Protein AF-A0A2E5ELU9-F1 (afdb_monomer_lite)

Radius of gyration: 17.03 Å; chains: 1; bounding box: 36×20×50 Å

Foldseek 3Di:
DDLVVVLVVLVVVLVVVVVVLVVVCVPVPDPVSVVCCVPPNVVSVVVSVVVSVVSVVVVVVVVVVVVVVD

Structure (mmCIF, N/CA/C/O backbone):
data_AF-A0A2E5ELU9-F1
#
_entry.id   AF-A0A2E5ELU9-F1
#
loop_
_atom_site.group_PDB
_atom_site.id
_atom_site.type_symbol
_atom_site.label_atom_id
_atom_site.label_alt_id
_atom_site.label_comp_id
_atom_site.label_asym_id
_atom_site.label_entity_id
_atom_site.label_seq_id
_atom_site.pdbx_PDB_ins_code
_atom_site.Cartn_x
_atom_site.Cartn_y
_atom_site.Cartn_z
_atom_site.occupancy
_atom_site.B_iso_or_equiv
_atom_site.auth_seq_id
_atom_site.auth_comp_id
_atom_site.auth_asym_id
_atom_site.auth_atom_id
_atom_site.pdbx_PDB_model_num
ATOM 1 N N . MET A 1 1 ? -7.554 13.009 14.325 1.00 59.25 1 MET A N 1
ATOM 2 C CA . MET A 1 1 ? -7.671 12.193 13.094 1.00 59.25 1 MET A CA 1
ATOM 3 C C . MET A 1 1 ? -8.344 10.882 13.472 1.00 59.25 1 MET A C 1
ATOM 5 O O . MET A 1 1 ? -7.957 10.338 14.498 1.00 59.25 1 MET A O 1
ATOM 9 N N . SER A 1 2 ? -9.355 10.407 12.735 1.00 86.12 2 SER A N 1
ATOM 10 C CA . SER A 1 2 ? -9.959 9.090 13.005 1.00 86.12 2 SER A CA 1
ATOM 11 C C . SER A 1 2 ? -9.171 7.978 12.307 1.00 86.12 2 SER A C 1
ATOM 13 O O . SER A 1 2 ? -8.573 8.205 11.252 1.00 86.12 2 SER A O 1
ATOM 15 N N . LEU A 1 3 ? -9.176 6.775 12.886 1.00 89.06 3 LEU A N 1
ATOM 16 C CA . LEU A 1 3 ? -8.499 5.608 12.315 1.00 89.06 3 LEU A CA 1
ATOM 17 C C . LEU A 1 3 ? -9.071 5.244 10.933 1.00 89.06 3 LEU A C 1
ATOM 19 O O . LEU A 1 3 ? -8.309 5.003 9.997 1.00 89.06 3 LEU A O 1
ATOM 23 N N . SER A 1 4 ? -10.393 5.344 10.769 1.00 90.69 4 SER A N 1
ATOM 24 C CA . SER A 1 4 ? -11.094 5.241 9.481 1.00 90.69 4 SER A CA 1
ATOM 25 C C . SER A 1 4 ? -10.607 6.240 8.432 1.00 90.69 4 SER A C 1
ATOM 27 O O . SER A 1 4 ? -10.395 5.861 7.280 1.00 90.69 4 SER A O 1
ATOM 29 N N . ALA A 1 5 ? -10.398 7.510 8.794 1.00 94.12 5 ALA A N 1
ATOM 30 C CA . ALA A 1 5 ? -9.905 8.512 7.848 1.00 94.12 5 ALA A CA 1
ATOM 31 C C . ALA A 1 5 ? -8.477 8.183 7.384 1.00 94.12 5 ALA A C 1
ATOM 33 O O . ALA A 1 5 ? -8.175 8.276 6.192 1.00 94.12 5 ALA A O 1
ATOM 34 N N . SER A 1 6 ? -7.617 7.741 8.306 1.00 95.19 6 SER A N 1
ATOM 35 C CA . SER A 1 6 ? -6.261 7.287 7.983 1.00 95.19 6 SER A CA 1
ATOM 36 C C . SER A 1 6 ? -6.268 6.048 7.082 1.00 95.19 6 SER A C 1
ATOM 38 O O . SER A 1 6 ? -5.507 6.010 6.117 1.00 95.19 6 SER A O 1
ATOM 40 N N . ARG A 1 7 ? -7.156 5.073 7.336 1.00 95.88 7 ARG A N 1
ATOM 41 C CA . ARG A 1 7 ? -7.307 3.859 6.512 1.00 95.88 7 ARG A CA 1
ATOM 42 C C . ARG A 1 7 ? -7.726 4.208 5.086 1.00 95.88 7 ARG A C 1
ATOM 44 O O . ARG A 1 7 ? -7.087 3.773 4.132 1.00 95.88 7 ARG A O 1
ATOM 51 N N . THR A 1 8 ? -8.750 5.046 4.933 1.00 96.31 8 THR A N 1
ATOM 52 C CA . THR A 1 8 ? -9.222 5.512 3.619 1.00 96.31 8 THR A CA 1
ATOM 53 C C . THR A 1 8 ? -8.124 6.245 2.858 1.00 96.31 8 THR A C 1
ATOM 55 O O . THR A 1 8 ? -7.921 5.999 1.669 1.00 96.31 8 THR A O 1
ATOM 58 N N . ARG A 1 9 ? -7.372 7.112 3.547 1.00 97.12 9 ARG A N 1
ATOM 59 C CA . ARG A 1 9 ? -6.241 7.817 2.943 1.00 97.12 9 ARG A CA 1
ATOM 60 C C . ARG A 1 9 ? -5.153 6.848 2.486 1.00 97.12 9 ARG A C 1
ATOM 62 O O . ARG A 1 9 ? -4.661 7.015 1.378 1.00 97.12 9 ARG A O 1
ATOM 69 N N . LEU A 1 10 ? -4.807 5.850 3.302 1.00 97.12 10 LEU A N 1
ATOM 70 C CA . LEU A 1 10 ? -3.806 4.837 2.961 1.00 97.12 10 LEU A CA 1
ATOM 71 C C . LEU A 1 10 ? -4.206 4.052 1.701 1.00 97.12 10 LEU A C 1
ATOM 73 O O . LEU A 1 10 ? -3.406 3.912 0.784 1.00 97.12 10 LEU A O 1
ATOM 77 N N . VAL A 1 11 ? -5.466 3.622 1.606 1.00 97.50 11 VAL A N 1
ATOM 78 C CA . VAL A 1 11 ? -5.982 2.945 0.403 1.00 97.50 11 VAL A CA 1
ATOM 79 C C . VAL A 1 11 ? -5.898 3.850 -0.830 1.00 97.50 11 VAL A C 1
ATOM 81 O O . VAL A 1 11 ? -5.518 3.388 -1.906 1.00 97.50 11 VAL A O 1
ATOM 84 N N . ALA A 1 12 ? -6.251 5.132 -0.694 1.00 97.94 12 ALA A N 1
ATOM 85 C CA . ALA A 1 12 ? -6.223 6.080 -1.806 1.00 97.94 12 ALA A CA 1
ATOM 86 C C . ALA A 1 12 ? -4.798 6.301 -2.338 1.00 97.94 12 ALA A C 1
ATOM 88 O O . ALA A 1 12 ? -4.558 6.120 -3.530 1.00 97.94 12 ALA A O 1
ATOM 89 N N . ILE A 1 13 ? -3.840 6.601 -1.454 1.00 98.00 13 ILE A N 1
ATOM 90 C CA . ILE A 1 13 ? -2.454 6.869 -1.869 1.00 98.00 13 ILE A CA 1
ATOM 91 C C . ILE A 1 13 ? -1.772 5.630 -2.466 1.00 98.00 13 ILE A C 1
ATOM 93 O O . ILE A 1 13 ? -0.970 5.770 -3.385 1.00 98.00 13 ILE A O 1
ATOM 97 N N . THR A 1 14 ? -2.112 4.419 -2.010 1.00 97.81 14 THR A N 1
ATOM 98 C CA . THR A 1 14 ? -1.576 3.176 -2.591 1.00 97.81 14 THR A CA 1
ATOM 99 C C . THR A 1 14 ? -2.128 2.920 -3.992 1.00 97.81 14 THR A C 1
ATOM 101 O O . THR A 1 14 ? -1.385 2.507 -4.882 1.00 97.81 14 THR A O 1
ATOM 104 N N . LYS A 1 15 ? -3.409 3.228 -4.240 1.00 97.81 15 LYS A N 1
ATOM 105 C CA . LYS A 1 15 ? -3.977 3.175 -5.598 1.00 97.81 15 LYS A CA 1
ATOM 106 C C . LYS A 1 15 ? -3.315 4.187 -6.531 1.00 97.81 15 LYS A C 1
ATOM 108 O O . LYS A 1 15 ? -3.008 3.845 -7.673 1.00 97.81 15 LYS A O 1
ATOM 113 N N . ASP A 1 16 ? -3.063 5.400 -6.045 1.00 98.19 16 ASP A N 1
ATOM 114 C CA . ASP A 1 16 ? -2.355 6.426 -6.816 1.00 98.19 16 ASP A CA 1
ATOM 115 C C . ASP A 1 16 ? -0.915 5.997 -7.129 1.00 98.19 16 ASP A C 1
ATOM 117 O O . ASP A 1 16 ? -0.464 6.132 -8.268 1.00 98.19 16 ASP A O 1
ATOM 121 N N . LEU A 1 17 ? -0.214 5.401 -6.157 1.00 97.69 17 LEU A N 1
ATOM 122 C CA . LEU A 1 17 ? 1.111 4.815 -6.360 1.00 97.69 17 LEU A CA 1
ATOM 123 C C . LEU A 1 17 ? 1.083 3.747 -7.459 1.00 97.69 17 LEU A C 1
ATOM 125 O O . LEU A 1 17 ? 1.888 3.812 -8.389 1.00 97.69 17 LEU A O 1
ATOM 129 N N . ARG A 1 18 ? 0.128 2.808 -7.401 1.00 97.25 18 ARG A N 1
ATOM 130 C CA . ARG A 1 18 ? -0.007 1.761 -8.421 1.00 97.25 18 ARG A CA 1
ATOM 131 C C . ARG A 1 18 ? -0.280 2.346 -9.801 1.00 97.25 18 ARG A C 1
ATOM 133 O O . ARG A 1 18 ? 0.349 1.943 -10.774 1.00 97.25 18 ARG A O 1
ATOM 140 N N . ARG A 1 19 ? -1.159 3.343 -9.900 1.00 97.50 19 ARG A N 1
ATOM 141 C CA . ARG A 1 19 ? -1.439 4.035 -11.165 1.00 97.50 19 ARG A CA 1
ATOM 142 C C . ARG A 1 19 ? -0.192 4.711 -11.744 1.00 97.50 19 ARG A C 1
ATOM 144 O O . ARG A 1 19 ? 0.057 4.603 -12.945 1.00 97.50 19 ARG A O 1
ATOM 151 N N . ASN A 1 20 ? 0.580 5.398 -10.906 1.00 96.69 20 AS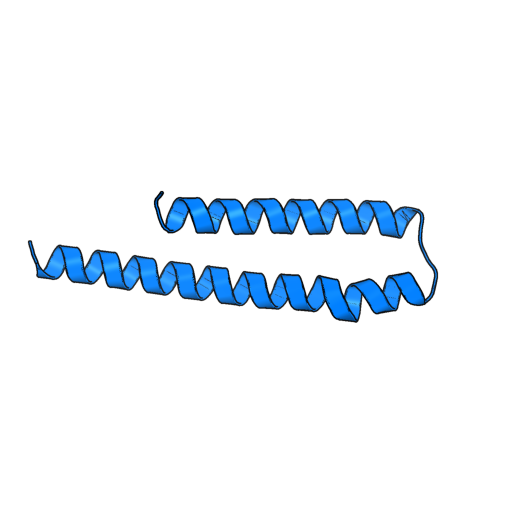N A N 1
ATOM 152 C CA . ASN A 1 20 ? 1.821 6.048 -11.327 1.00 96.69 20 ASN A CA 1
ATOM 153 C C . ASN A 1 20 ?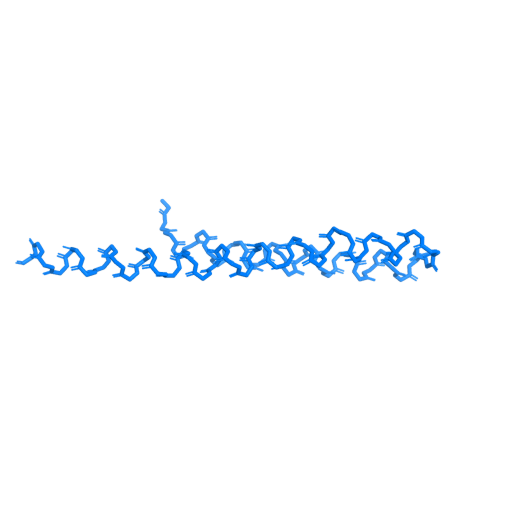 2.855 5.021 -11.797 1.00 96.69 20 ASN A C 1
ATOM 155 O O . ASN A 1 20 ? 3.528 5.242 -12.804 1.00 96.69 20 ASN A O 1
ATOM 159 N N . TRP A 1 21 ? 2.931 3.878 -11.114 1.00 96.44 21 TRP A N 1
ATOM 160 C CA . TRP A 1 21 ? 3.781 2.770 -11.520 1.00 96.44 21 TRP A CA 1
ATOM 161 C C . TRP A 1 21 ? 3.393 2.209 -12.893 1.00 96.44 21 TRP A C 1
ATOM 163 O O . TRP A 1 21 ? 4.252 2.124 -13.766 1.00 96.44 21 TRP A O 1
ATOM 173 N N . GLU A 1 22 ? 2.111 1.925 -13.145 1.00 95.00 22 GLU A N 1
ATOM 174 C CA . GLU A 1 22 ? 1.650 1.456 -14.464 1.00 95.00 22 GLU A CA 1
ATOM 175 C C . GLU A 1 22 ? 2.013 2.433 -15.593 1.00 95.00 22 GLU A C 1
ATOM 177 O O . GLU A 1 22 ? 2.450 2.020 -16.669 1.00 95.00 22 GLU A O 1
ATOM 182 N N . SER A 1 23 ? 1.903 3.740 -15.335 1.00 95.12 23 SER A N 1
ATOM 183 C CA . SER A 1 23 ? 2.337 4.763 -16.290 1.00 95.12 23 SER A CA 1
ATOM 184 C C . SER A 1 23 ? 3.847 4.715 -16.540 1.00 95.12 23 SER A C 1
A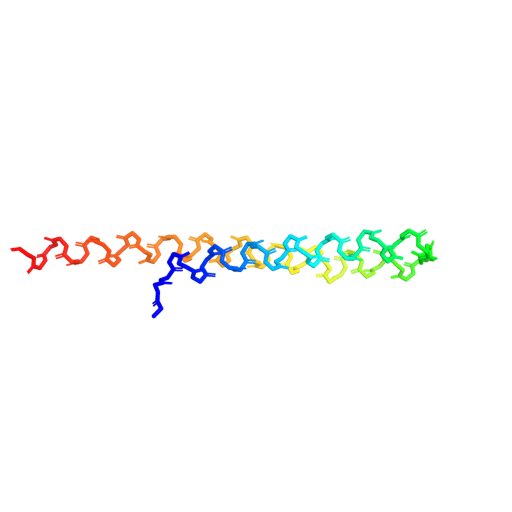TOM 186 O O . SER A 1 23 ? 4.276 4.849 -17.687 1.00 95.12 23 SER A O 1
ATOM 188 N N . ALA A 1 24 ? 4.656 4.519 -15.494 1.00 93.94 24 ALA A N 1
ATOM 189 C CA . ALA A 1 24 ? 6.109 4.409 -15.612 1.00 93.94 24 ALA A CA 1
ATOM 190 C C . ALA A 1 24 ? 6.514 3.166 -16.417 1.00 93.94 24 ALA A C 1
ATOM 192 O O . ALA A 1 24 ? 7.321 3.275 -17.342 1.00 93.94 24 ALA A O 1
ATOM 193 N N . ARG A 1 25 ? 5.880 2.015 -16.157 1.00 94.12 25 ARG A N 1
ATOM 194 C CA . ARG A 1 25 ? 6.082 0.774 -16.929 1.00 94.12 25 ARG A CA 1
ATOM 195 C C . ARG A 1 25 ? 5.712 0.908 -18.404 1.00 94.12 25 ARG A C 1
ATOM 197 O O . ARG A 1 25 ? 6.245 0.209 -19.262 1.00 94.12 25 ARG A O 1
ATOM 204 N N . GLY A 1 26 ? 4.808 1.831 -18.731 1.00 91.12 26 GLY A N 1
ATOM 205 C CA . GLY A 1 26 ? 4.476 2.156 -20.116 1.00 91.12 26 GLY A CA 1
ATOM 206 C C . GLY A 1 26 ? 5.704 2.560 -20.941 1.00 91.12 26 GLY A C 1
ATOM 207 O O . GLY A 1 26 ? 5.791 2.171 -22.112 1.00 91.12 26 GLY A O 1
ATOM 208 N N . ALA A 1 27 ? 6.651 3.272 -20.319 1.00 92.00 27 ALA A N 1
ATOM 209 C CA . ALA A 1 27 ? 7.891 3.760 -20.927 1.00 92.00 27 ALA A CA 1
ATOM 210 C C . ALA A 1 27 ? 9.145 2.959 -20.519 1.00 92.00 27 ALA A C 1
ATOM 212 O O . ALA A 1 27 ? 10.086 2.870 -21.304 1.00 92.00 27 ALA A O 1
ATOM 213 N N . TRP A 1 28 ? 9.157 2.353 -19.328 1.00 93.25 28 TRP A N 1
ATOM 214 C CA . TRP A 1 28 ? 10.256 1.539 -18.806 1.00 93.25 28 TRP A CA 1
ATOM 215 C C . TRP A 1 28 ? 9.876 0.055 -18.852 1.00 93.25 28 TRP A C 1
ATOM 217 O O . TRP A 1 28 ? 8.986 -0.367 -18.129 1.00 93.25 28 TRP A O 1
ATOM 227 N N . ARG A 1 29 ? 10.499 -0.734 -19.739 1.00 90.00 29 ARG A N 1
ATOM 228 C CA . ARG A 1 29 ? 10.075 -2.121 -20.050 1.00 90.00 29 ARG A CA 1
ATOM 229 C C . ARG A 1 29 ? 11.202 -3.152 -20.010 1.00 90.00 29 ARG A C 1
ATOM 231 O O . ARG A 1 29 ? 11.092 -4.207 -20.629 1.00 90.00 29 ARG A O 1
ATOM 238 N N . ASP A 1 30 ? 12.310 -2.819 -19.368 1.00 95.25 30 ASP A N 1
ATOM 239 C CA . ASP A 1 30 ? 13.414 -3.761 -19.224 1.00 95.25 30 ASP A CA 1
ATOM 240 C C . ASP A 1 30 ? 13.135 -4.786 -18.110 1.00 95.25 30 ASP A C 1
ATOM 242 O O . ASP A 1 30 ? 12.108 -4.766 -17.428 1.00 95.25 30 ASP A O 1
ATOM 246 N N . GLU A 1 31 ? 14.078 -5.701 -17.923 1.00 94.69 31 GLU A N 1
ATOM 247 C CA . GLU A 1 31 ? 14.028 -6.709 -16.865 1.00 94.69 31 GLU A CA 1
ATOM 248 C C . GLU A 1 31 ? 13.985 -6.086 -15.457 1.00 94.69 31 GLU A C 1
ATOM 250 O O . GLU A 1 31 ? 13.346 -6.630 -14.556 1.00 94.69 31 GLU A O 1
ATOM 255 N N . LYS A 1 32 ? 14.585 -4.901 -15.274 1.00 94.88 32 LYS A N 1
ATOM 256 C CA . LYS A 1 32 ? 14.572 -4.178 -13.996 1.00 94.88 32 LYS A CA 1
ATOM 257 C C . LYS A 1 32 ? 13.200 -3.625 -13.655 1.00 94.88 32 LYS A C 1
ATOM 259 O O . LYS A 1 32 ? 12.837 -3.608 -12.482 1.00 94.88 32 LYS A O 1
ATOM 264 N N . CYS A 1 33 ? 12.413 -3.242 -14.653 1.00 95.19 33 CYS A N 1
ATOM 265 C CA . CYS A 1 33 ? 11.020 -2.878 -14.446 1.00 95.19 33 CYS A CA 1
ATOM 266 C C . CYS A 1 33 ? 10.209 -4.052 -13.867 1.00 95.19 33 CYS A C 1
ATOM 268 O O . CYS A 1 33 ? 9.451 -3.869 -12.914 1.00 95.19 33 CYS A O 1
ATOM 270 N N . ILE A 1 34 ? 10.389 -5.264 -14.400 1.00 94.62 34 ILE A N 1
ATOM 271 C CA . ILE A 1 34 ? 9.684 -6.462 -13.915 1.00 94.62 34 ILE A CA 1
ATOM 272 C C . ILE A 1 34 ? 10.125 -6.798 -12.487 1.00 94.62 34 ILE A C 1
ATOM 274 O O . ILE A 1 34 ? 9.282 -7.007 -11.615 1.00 94.62 34 ILE A O 1
ATOM 278 N N . GLU A 1 35 ? 11.437 -6.796 -12.242 1.00 96.19 35 GLU A N 1
ATOM 279 C CA . GLU A 1 35 ? 12.017 -7.034 -10.917 1.00 96.19 35 GLU A CA 1
ATOM 280 C C . GLU A 1 35 ? 11.487 -6.021 -9.890 1.00 96.19 35 GLU A C 1
ATOM 282 O O . GLU A 1 35 ? 11.112 -6.397 -8.782 1.00 96.19 35 GLU A O 1
ATOM 287 N N . PHE A 1 36 ? 11.368 -4.746 -10.269 1.00 95.88 36 PHE A N 1
ATOM 288 C CA . PHE A 1 36 ? 10.852 -3.709 -9.381 1.00 95.88 36 PHE A CA 1
ATOM 289 C C . PHE A 1 36 ? 9.378 -3.925 -9.000 1.00 95.88 36 PHE A C 1
ATOM 291 O O . PHE A 1 36 ? 9.015 -3.762 -7.831 1.00 95.88 36 PHE A O 1
ATOM 298 N N . ASP A 1 37 ? 8.524 -4.312 -9.957 1.00 95.56 37 ASP A N 1
ATOM 299 C CA . ASP A 1 37 ? 7.110 -4.616 -9.676 1.00 95.56 37 ASP A CA 1
ATOM 300 C C . ASP A 1 37 ? 6.985 -5.763 -8.664 1.00 95.56 37 ASP A C 1
ATOM 302 O O . ASP A 1 37 ? 6.200 -5.694 -7.719 1.00 95.56 37 ASP A O 1
ATOM 306 N N . GLN A 1 38 ? 7.796 -6.807 -8.838 1.00 95.81 38 GLN A N 1
ATOM 307 C CA . GLN A 1 38 ? 7.752 -7.994 -7.987 1.00 95.81 38 GLN A CA 1
ATOM 308 C C . GLN A 1 38 ? 8.340 -7.745 -6.597 1.00 95.81 38 GLN A C 1
ATOM 310 O O . GLN A 1 38 ? 7.743 -8.159 -5.606 1.00 95.81 38 GLN A O 1
ATOM 315 N N . LEU A 1 39 ? 9.491 -7.074 -6.512 1.00 96.12 39 LEU A N 1
ATOM 316 C CA . LEU A 1 39 ? 10.207 -6.898 -5.248 1.00 96.12 39 LEU A CA 1
ATOM 317 C C . LEU A 1 39 ? 9.628 -5.787 -4.375 1.00 96.12 39 LEU A C 1
ATOM 319 O O . LEU A 1 39 ? 9.680 -5.899 -3.155 1.00 96.12 39 LEU A O 1
ATOM 323 N N . PHE A 1 40 ? 9.104 -4.716 -4.976 1.00 96.19 40 PHE A N 1
ATOM 324 C CA . PHE A 1 40 ? 8.691 -3.532 -4.221 1.00 96.19 40 PHE A CA 1
ATOM 325 C C . PHE A 1 40 ? 7.193 -3.281 -4.313 1.00 96.19 40 PHE A C 1
ATOM 327 O O . PHE A 1 40 ? 6.540 -3.138 -3.283 1.00 96.19 40 PHE A O 1
ATOM 334 N N . MET A 1 41 ? 6.619 -3.244 -5.519 1.00 96.88 41 MET A N 1
ATOM 335 C CA . MET A 1 41 ? 5.198 -2.899 -5.666 1.00 96.88 41 MET A CA 1
ATOM 336 C C . MET A 1 41 ? 4.290 -3.960 -5.043 1.00 96.88 41 MET A C 1
ATOM 338 O O . MET A 1 41 ? 3.393 -3.615 -4.274 1.00 96.88 41 MET A O 1
ATOM 342 N N . SER A 1 42 ? 4.560 -5.241 -5.310 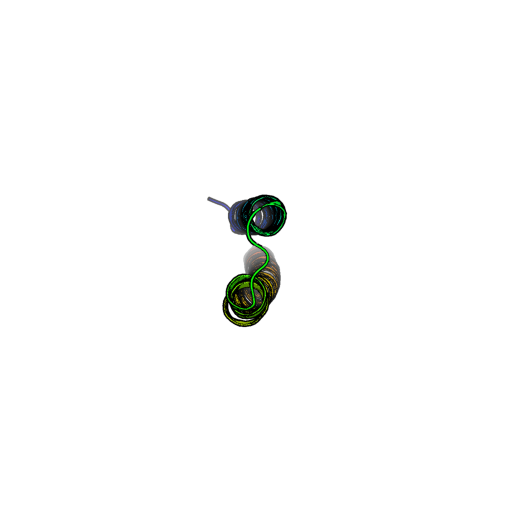1.00 95.81 42 SER A N 1
ATOM 343 C CA . SER A 1 42 ? 3.802 -6.348 -4.716 1.00 95.81 42 SER A CA 1
ATOM 344 C C . SER A 1 42 ? 3.919 -6.386 -3.188 1.00 95.81 42 SER A C 1
ATOM 346 O O . SER A 1 42 ? 2.930 -6.659 -2.506 1.00 95.81 42 SER A O 1
ATOM 348 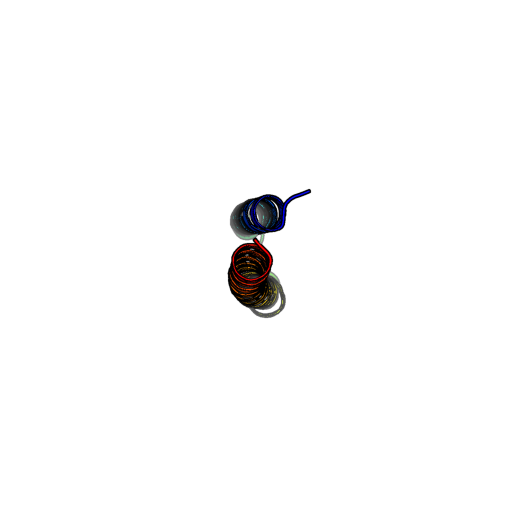N N . ASP A 1 43 ? 5.105 -6.112 -2.638 1.00 96.56 43 ASP A N 1
ATOM 349 C CA . ASP A 1 43 ? 5.329 -6.118 -1.188 1.00 96.56 43 ASP A CA 1
ATOM 350 C C . ASP A 1 43 ? 4.622 -4.943 -0.495 1.00 96.56 43 ASP A C 1
ATOM 352 O O . ASP A 1 43 ? 3.933 -5.123 0.513 1.00 96.56 43 ASP A O 1
ATOM 356 N N . ILE A 1 44 ? 4.696 -3.745 -1.087 1.00 97.19 44 ILE A N 1
ATOM 357 C CA . ILE A 1 44 ? 3.979 -2.560 -0.601 1.00 97.19 44 ILE A CA 1
ATOM 358 C C . ILE A 1 44 ? 2.468 -2.811 -0.603 1.00 97.19 44 ILE A C 1
ATOM 360 O O . ILE A 1 44 ? 1.802 -2.524 0.392 1.00 97.19 44 ILE A O 1
ATOM 364 N N . GLU A 1 45 ? 1.912 -3.357 -1.687 1.00 96.94 45 GLU A N 1
ATOM 365 C CA . GLU A 1 45 ? 0.480 -3.668 -1.771 1.00 96.94 45 GLU A CA 1
ATOM 366 C C . GLU A 1 45 ? 0.054 -4.690 -0.708 1.00 96.94 45 GLU A C 1
ATOM 368 O O . GLU A 1 45 ? -0.941 -4.477 -0.010 1.00 96.94 45 GLU A O 1
ATOM 373 N N . SER A 1 46 ? 0.830 -5.762 -0.532 1.00 97.25 46 SER A N 1
ATOM 374 C CA . SER A 1 46 ? 0.586 -6.784 0.493 1.00 97.25 46 SER A CA 1
ATOM 375 C C . SER A 1 46 ? 0.622 -6.204 1.914 1.00 97.25 46 SER A C 1
ATOM 377 O O . SER A 1 46 ? -0.303 -6.402 2.715 1.00 97.25 46 SER A O 1
ATOM 379 N N . SER A 1 47 ? 1.650 -5.408 2.212 1.00 97.75 47 SER A N 1
ATOM 380 C CA . SER A 1 47 ? 1.827 -4.744 3.506 1.00 97.75 47 SER A CA 1
ATOM 381 C C . SER A 1 47 ? 0.697 -3.758 3.800 1.00 97.75 47 SER A C 1
ATOM 383 O O . SER A 1 47 ? 0.166 -3.726 4.912 1.00 97.75 47 SER A O 1
ATOM 385 N N . VAL A 1 48 ? 0.268 -2.987 2.796 1.00 97.88 48 VAL A N 1
ATOM 386 C CA . VAL A 1 48 ? -0.861 -2.058 2.926 1.00 97.88 48 VAL A CA 1
ATOM 387 C C . VAL A 1 48 ? -2.165 -2.808 3.172 1.00 97.88 48 VAL A C 1
ATOM 389 O O . VAL A 1 48 ? -2.919 -2.410 4.057 1.00 97.88 48 VAL A O 1
ATOM 392 N N . ASN A 1 49 ? -2.436 -3.894 2.445 1.00 97.31 49 ASN A N 1
ATOM 393 C CA . ASN A 1 49 ? -3.645 -4.699 2.650 1.00 97.31 49 ASN A CA 1
ATOM 394 C C . ASN A 1 49 ? -3.708 -5.268 4.075 1.00 97.31 49 ASN A C 1
ATOM 396 O O . ASN A 1 49 ? -4.755 -5.213 4.728 1.00 97.31 49 ASN A O 1
ATOM 400 N N . THR A 1 50 ? -2.569 -5.742 4.584 1.00 98.19 50 THR A N 1
ATOM 401 C CA . THR A 1 50 ? -2.442 -6.204 5.971 1.00 98.19 50 THR A CA 1
ATOM 402 C C . THR A 1 50 ? -2.724 -5.066 6.953 1.00 98.19 50 THR A C 1
ATOM 404 O O . THR A 1 50 ? -3.566 -5.206 7.839 1.00 98.19 50 THR A O 1
ATOM 407 N N . ALA A 1 51 ? -2.094 -3.903 6.763 1.00 97.81 51 ALA A N 1
ATOM 408 C CA . ALA A 1 51 ? -2.297 -2.742 7.626 1.00 97.81 51 ALA A CA 1
ATOM 409 C C . ALA A 1 51 ? -3.760 -2.268 7.630 1.00 97.81 51 ALA A C 1
ATOM 411 O O . ALA A 1 51 ? -4.321 -2.021 8.691 1.00 97.81 51 ALA A O 1
ATOM 412 N N . VAL A 1 52 ? -4.403 -2.185 6.462 1.00 97.69 52 VAL A N 1
ATOM 413 C CA . VAL A 1 52 ? -5.817 -1.798 6.318 1.00 97.69 52 VAL A CA 1
ATOM 414 C C . VAL A 1 52 ? -6.737 -2.746 7.088 1.00 97.69 52 VAL A C 1
ATOM 416 O O . VAL A 1 52 ? -7.677 -2.275 7.732 1.00 97.69 52 VAL A O 1
ATOM 419 N N . THR A 1 53 ? -6.444 -4.048 7.058 1.00 97.44 53 THR A N 1
ATOM 420 C CA . THR A 1 53 ? -7.193 -5.076 7.796 1.00 97.44 53 THR A CA 1
ATOM 421 C C . THR A 1 53 ? -7.050 -4.875 9.303 1.00 97.44 53 THR A C 1
ATOM 423 O O . THR A 1 53 ? -8.048 -4.689 9.994 1.00 97.44 53 THR A O 1
ATOM 426 N N . VAL A 1 54 ? -5.816 -4.767 9.803 1.00 97.62 54 VAL A N 1
ATOM 427 C CA . VAL A 1 54 ? -5.545 -4.529 11.232 1.00 97.62 54 VAL A CA 1
ATOM 428 C C . VAL A 1 54 ? -6.157 -3.205 11.708 1.00 97.62 54 VAL A C 1
ATOM 430 O O . VAL A 1 54 ? -6.697 -3.115 12.806 1.00 97.62 54 VAL A O 1
ATOM 433 N N . MET A 1 55 ? -6.128 -2.159 10.877 1.00 96.81 55 MET A N 1
ATOM 434 C CA . MET A 1 55 ? -6.767 -0.878 11.194 1.00 96.81 55 MET A CA 1
ATOM 435 C C . MET A 1 55 ? -8.289 -0.995 11.329 1.00 96.81 55 MET A C 1
ATOM 437 O O . MET A 1 55 ? -8.878 -0.234 12.092 1.00 96.81 55 MET A O 1
ATOM 441 N N . GLN A 1 56 ? -8.938 -1.890 10.579 1.00 95.50 56 GLN A N 1
ATOM 442 C CA . GLN A 1 56 ? -10.366 -2.172 10.746 1.00 95.50 56 GLN A CA 1
ATOM 443 C C . GLN A 1 56 ? -10.632 -2.914 12.056 1.00 95.50 56 GLN A C 1
ATOM 445 O O . GLN A 1 56 ? -11.469 -2.466 12.830 1.00 95.50 56 GLN A O 1
ATOM 450 N N . GLU A 1 57 ? -9.869 -3.965 12.348 1.00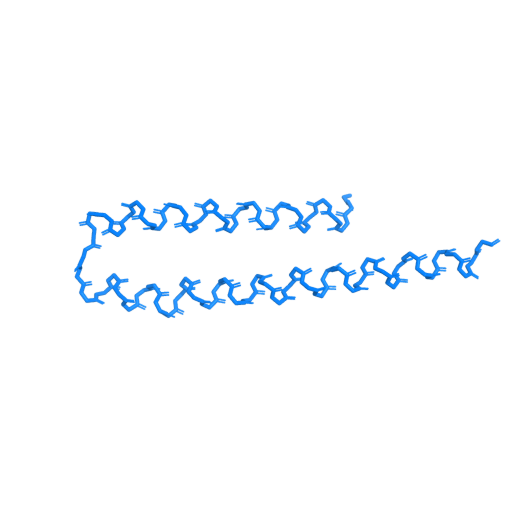 96.38 57 GLU A N 1
ATOM 451 C CA . GLU A 1 57 ? -10.007 -4.727 13.596 1.00 96.38 57 GLU A CA 1
ATOM 452 C C . GLU A 1 57 ? -9.818 -3.835 14.834 1.00 96.38 57 GLU A C 1
ATOM 454 O O . GLU A 1 57 ? -10.599 -3.890 15.783 1.00 96.38 57 GLU A O 1
ATOM 459 N N . LEU A 1 58 ? -8.823 -2.944 14.807 1.00 96.12 58 LEU A N 1
ATOM 460 C CA . LEU A 1 58 ? -8.603 -1.962 15.871 1.00 96.12 58 LEU A CA 1
ATOM 461 C C . LEU A 1 58 ? -9.773 -0.982 16.014 1.00 96.12 58 LEU A C 1
ATOM 463 O O . LEU A 1 58 ? -10.109 -0.591 17.132 1.00 96.12 58 LEU A O 1
ATOM 467 N N . GLU A 1 59 ? -10.387 -0.565 14.904 1.00 94.00 59 GLU A N 1
ATOM 468 C CA . GLU A 1 59 ? -11.567 0.302 14.941 1.00 94.00 59 GLU A CA 1
ATOM 469 C C . GLU A 1 59 ? -12.740 -0.412 15.621 1.00 94.00 59 GLU A C 1
ATOM 471 O O . GLU A 1 59 ? -13.379 0.179 16.493 1.00 94.00 59 GLU A O 1
ATOM 476 N N . ASP A 1 60 ? -12.956 -1.688 15.305 1.00 94.25 60 ASP A N 1
ATOM 477 C CA . ASP A 1 60 ? -14.021 -2.506 15.890 1.00 94.25 60 ASP A CA 1
ATOM 478 C C . ASP A 1 60 ? -13.815 -2.702 17.400 1.00 94.25 60 ASP A C 1
ATOM 480 O O . ASP A 1 60 ? -14.743 -2.491 18.185 1.00 94.25 60 ASP A O 1
ATOM 484 N N . VAL A 1 61 ? -12.583 -3.002 17.830 1.00 95.69 61 VAL A N 1
ATOM 485 C CA . VAL A 1 61 ? -12.232 -3.126 19.257 1.00 95.69 61 VAL A CA 1
ATOM 486 C C . VAL A 1 61 ? -12.457 -1.808 19.999 1.00 95.69 61 VAL A C 1
ATOM 488 O O . VAL A 1 61 ? -13.058 -1.798 21.072 1.00 95.69 61 VAL A O 1
ATOM 491 N N . ILE A 1 62 ? -12.024 -0.676 19.433 1.00 93.44 62 ILE A N 1
ATOM 492 C CA . ILE A 1 62 ? -12.221 0.642 20.057 1.00 93.44 62 ILE A CA 1
ATOM 493 C C . ILE A 1 62 ? -13.714 0.967 20.194 1.00 93.44 62 ILE A C 1
ATOM 495 O O . ILE A 1 62 ? -14.124 1.536 21.206 1.00 93.44 62 ILE A O 1
ATOM 499 N N . GLN A 1 63 ? -14.529 0.635 19.191 1.00 93.38 63 GLN A N 1
ATOM 500 C CA . GLN A 1 63 ? -15.977 0.844 19.256 1.00 93.38 63 GLN A CA 1
ATOM 501 C C . GLN A 1 63 ? -16.634 -0.051 20.308 1.00 93.38 63 GLN A C 1
ATOM 503 O O . GLN A 1 63 ? -17.518 0.417 21.022 1.00 93.38 63 GLN A O 1
ATOM 508 N N . GLN A 1 64 ? -16.189 -1.302 20.439 1.00 94.69 64 GLN A N 1
ATOM 509 C CA . GLN A 1 64 ? -16.695 -2.209 21.465 1.00 94.69 64 GLN A CA 1
ATOM 510 C C . GLN A 1 64 ? -16.373 -1.698 22.874 1.00 94.69 64 GLN A C 1
ATOM 512 O O . GLN A 1 64 ? -17.279 -1.555 23.686 1.00 94.69 64 GLN A O 1
ATOM 517 N N . VAL A 1 65 ? -15.118 -1.314 23.131 1.00 95.06 65 VAL A N 1
ATOM 518 C CA . VAL A 1 65 ? -14.700 -0.778 24.440 1.00 95.06 65 VAL A CA 1
ATOM 519 C C . VAL A 1 65 ? -15.501 0.466 24.821 1.00 95.06 65 VAL A C 1
ATOM 521 O O . VAL A 1 65 ? -15.864 0.626 25.982 1.00 95.06 65 VAL A O 1
ATOM 524 N N . LYS A 1 66 ? -15.802 1.345 23.856 1.00 93.12 66 LYS A N 1
ATOM 525 C CA . LYS A 1 66 ? -16.648 2.520 24.108 1.00 93.12 66 LYS A CA 1
ATOM 526 C C . LYS A 1 66 ? -18.058 2.131 24.534 1.00 93.12 66 LYS A C 1
ATOM 528 O O . LYS A 1 66 ? -18.534 2.678 25.517 1.00 93.12 66 LYS A O 1
ATOM 533 N N . LYS A 1 67 ? -18.684 1.179 23.835 1.00 94.12 67 LYS A N 1
ATOM 534 C CA . LYS A 1 67 ? -20.022 0.676 24.184 1.00 94.12 67 LYS A CA 1
ATOM 535 C C . LYS A 1 67 ? -20.056 0.007 25.553 1.00 94.12 67 LYS A C 1
ATOM 537 O O . LYS A 1 67 ? -21.045 0.143 26.251 1.00 94.12 67 LYS A O 1
ATOM 542 N N . ASP A 1 68 ? -18.994 -0.703 25.926 1.00 93.25 68 ASP A N 1
ATOM 543 C CA . ASP A 1 68 ? -18.903 -1.380 27.226 1.00 93.25 68 ASP A CA 1
ATOM 544 C C . ASP A 1 68 ? -18.685 -0.395 28.398 1.00 93.25 68 ASP A C 1
ATOM 546 O O . ASP A 1 68 ? -18.853 -0.772 29.557 1.00 93.25 68 ASP A O 1
ATOM 550 N N . CYS A 1 69 ? -18.279 0.849 28.111 1.00 89.44 69 CYS A N 1
ATOM 551 C CA . CYS A 1 69 ? -18.041 1.909 29.100 1.00 89.44 69 CYS A CA 1
ATOM 552 C C . CYS A 1 69 ? -19.163 2.964 29.173 1.00 89.44 69 CYS A C 1
ATOM 554 O O . CYS A 1 69 ? -19.061 3.876 29.998 1.00 89.44 69 CYS A O 1
ATOM 556 N N . GLU A 1 70 ? -20.177 2.871 28.310 1.00 69.06 70 GLU A N 1
ATOM 557 C CA . GLU A 1 70 ? -21.407 3.682 28.334 1.00 69.06 70 GLU A CA 1
ATOM 558 C C . GLU A 1 70 ? -22.520 2.958 29.103 1.00 69.06 70 GLU A C 1
ATOM 560 O O . GLU A 1 70 ? -23.251 3.652 29.847 1.00 69.06 70 GLU A O 1
#

pLDDT: mean 94.5, std 5.79, range [59.25, 98.19]

Secondary structure (DSSP, 8-state):
--HHHHHHHHHHHHHHHHHHHHHHHHH--SHHHHHHIIIIIHHHHHHHHHHHHHHHHHHHHHHHHHHHT-

Sequence (70 aa):
MSLSASRTRLVAITKDLRRNWESARGAWRDEKCIEFDQLFMSDIESSVNTAVTVMQELEDVIQQVKKDCE